Protein AF-A0A7W1FH26-F1 (afdb_monomer)

Solvent-accessible surface area (backbone atoms only — not comparable to full-atom values): 6006 Å² total; per-residue (Å²): 114,42,66,70,44,32,51,52,11,51,51,32,39,53,50,19,50,46,37,61,52,56,45,45,53,55,58,57,66,69,63,65,90,67,88,44,70,68,59,46,51,52,47,54,53,51,54,47,54,50,52,50,53,28,52,49,28,43,50,50,13,52,51,30,37,48,53,13,72,39,78,85,63,73,46,67,66,59,56,52,49,55,52,49,52,50,55,49,54,50,50,52,56,53,49,50,53,56,47,51,59,51,51,53,54,56,54,52,70,74,76,110

Secondary structure (DSSP, 8-state):
--HHHHHHHHHHHHHHHIIIIIIHHHHHHT----SSHHHHHHHHHHHHHHHHHHHHHHHHHHHHHHHHH-STT--HHHHHHHHHHHHHHHHHHHHHHHHHHHHHHHHHHHH-

pLDDT: mean 83.35, std 10.53, range [50.88, 97.56]

Foldseek 3Di:
DAVVLLVVLVVLVVVLVCLVPVVLVVLVVPDDPDPDLVVVLVSLVVSLVSVLSSVVSNLSSVVSNCVRPDPPPVDPVVVVVSVVVSVVVVVVSVVVSVVVSVVVVVVVVVPD

Radius of gyration: 18.45 Å; Cα contacts (8 Å, |Δi|>4): 64; chains: 1; bounding box: 50×26×48 Å

Structure (mmCIF, N/CA/C/O backbone):
data_AF-A0A7W1FH26-F1
#
_entry.id   AF-A0A7W1FH26-F1
#
loop_
_atom_site.group_PDB
_atom_site.id
_atom_site.type_symbol
_atom_site.label_atom_id
_atom_site.label_alt_id
_atom_site.label_comp_id
_atom_site.label_asym_id
_atom_site.label_entity_id
_atom_site.label_seq_id
_atom_site.pdbx_PDB_ins_code
_atom_site.Cartn_x
_atom_site.Cartn_y
_atom_site.Cartn_z
_atom_site.occupancy
_atom_site.B_iso_or_equiv
_atom_site.auth_seq_id
_atom_site.auth_comp_id
_atom_site.auth_asym_id
_atom_site.auth_atom_id
_atom_site.pdbx_PDB_model_num
ATOM 1 N N . MET A 1 1 ? -19.572 1.447 19.492 1.00 72.12 1 MET A N 1
ATOM 2 C CA . MET A 1 1 ? -19.243 0.756 18.229 1.00 72.12 1 MET A CA 1
ATOM 3 C C . MET A 1 1 ? -20.058 1.372 17.107 1.00 72.12 1 MET A C 1
ATOM 5 O O . MET A 1 1 ? -21.268 1.494 17.263 1.00 72.12 1 MET A O 1
ATOM 9 N N . ASN A 1 2 ? -19.418 1.803 16.022 1.00 85.44 2 ASN A N 1
ATOM 10 C CA . ASN A 1 2 ? -20.104 2.413 14.881 1.00 85.44 2 ASN A CA 1
ATOM 11 C C . ASN A 1 2 ? -20.270 1.387 13.750 1.00 85.44 2 ASN A C 1
ATOM 13 O O . ASN A 1 2 ? -19.329 1.120 13.004 1.00 85.44 2 ASN A O 1
ATOM 17 N N . THR A 1 3 ? -21.469 0.812 13.629 1.00 88.69 3 THR A N 1
ATOM 18 C CA . THR A 1 3 ? -21.762 -0.287 12.694 1.00 88.69 3 THR A CA 1
ATOM 19 C C . THR A 1 3 ? -21.533 0.093 11.229 1.00 88.69 3 THR A C 1
ATOM 21 O O . THR A 1 3 ? -21.003 -0.714 10.473 1.00 88.69 3 THR A O 1
ATOM 24 N N . TYR A 1 4 ? -21.857 1.324 10.820 1.00 92.69 4 TYR A N 1
ATOM 25 C CA . TYR A 1 4 ? -21.639 1.773 9.438 1.00 92.69 4 TYR A CA 1
ATOM 26 C C . TYR A 1 4 ? -20.150 1.865 9.091 1.00 92.69 4 TYR A C 1
ATOM 28 O O . TYR A 1 4 ? -19.730 1.433 8.019 1.00 92.69 4 TYR A O 1
ATOM 36 N N . VAL A 1 5 ? -19.339 2.374 10.023 1.00 90.00 5 VAL A N 1
ATOM 37 C CA . VAL A 1 5 ? -17.879 2.454 9.855 1.00 90.00 5 VAL A CA 1
ATOM 38 C C . VAL A 1 5 ? -17.257 1.057 9.853 1.00 90.00 5 VAL A C 1
ATOM 40 O O . VAL A 1 5 ? -16.347 0.798 9.071 1.00 90.00 5 VAL A O 1
ATOM 43 N N . LEU A 1 6 ? -17.788 0.131 10.660 1.00 91.75 6 LEU A N 1
ATOM 44 C CA . LEU A 1 6 ? -17.341 -1.263 10.660 1.00 91.75 6 LEU A CA 1
ATOM 45 C C . LEU A 1 6 ? -17.586 -1.932 9.303 1.00 91.75 6 LEU A C 1
ATOM 47 O O . LEU A 1 6 ? -16.681 -2.563 8.763 1.00 91.75 6 LEU A O 1
ATOM 51 N N . ILE A 1 7 ? -18.784 -1.759 8.732 1.00 95.62 7 ILE A N 1
ATOM 52 C CA . ILE A 1 7 ? -19.122 -2.281 7.400 1.00 95.62 7 ILE A CA 1
ATOM 53 C C . ILE A 1 7 ? -18.173 -1.702 6.347 1.00 95.62 7 ILE A C 1
ATOM 55 O O . ILE A 1 7 ? -17.628 -2.457 5.544 1.00 95.62 7 ILE A O 1
ATOM 59 N N . ALA A 1 8 ? -17.918 -0.389 6.378 1.00 95.00 8 ALA A N 1
ATOM 60 C CA . ALA A 1 8 ? -16.961 0.245 5.472 1.00 95.00 8 ALA A CA 1
ATOM 61 C C . ALA A 1 8 ? -15.548 -0.347 5.619 1.00 95.00 8 ALA A C 1
ATOM 63 O O . ALA A 1 8 ? -14.892 -0.620 4.618 1.00 95.00 8 ALA A O 1
ATOM 64 N N . GLY A 1 9 ? -15.094 -0.610 6.849 1.00 95.31 9 GLY A N 1
ATOM 65 C CA . GLY A 1 9 ? -13.814 -1.270 7.106 1.00 95.31 9 GLY A CA 1
ATOM 66 C C . GLY A 1 9 ? -13.738 -2.683 6.524 1.00 95.31 9 GLY A C 1
ATOM 67 O O . GLY A 1 9 ? -12.757 -3.019 5.863 1.00 95.31 9 GLY A O 1
ATOM 68 N N . ILE A 1 10 ? -14.793 -3.487 6.692 1.00 97.06 10 ILE A N 1
ATOM 69 C CA . ILE A 1 10 ? -14.875 -4.849 6.136 1.00 97.06 10 ILE A CA 1
ATOM 70 C C . ILE A 1 10 ? -14.870 -4.819 4.602 1.00 97.06 10 ILE A C 1
ATOM 72 O O . ILE A 1 10 ? -14.130 -5.577 3.977 1.00 97.06 10 ILE A O 1
ATOM 76 N N . LEU A 1 11 ? -15.655 -3.933 3.981 1.00 97.56 11 LEU A N 1
ATOM 77 C CA . LEU A 1 11 ? -15.685 -3.789 2.522 1.00 97.56 11 LEU A CA 1
ATOM 78 C C . LEU A 1 11 ? -14.330 -3.332 1.968 1.00 97.56 11 LEU A C 1
ATOM 80 O O . LEU A 1 11 ? -13.859 -3.886 0.975 1.00 97.56 11 LEU A O 1
ATOM 84 N N . SER A 1 12 ? -13.666 -2.384 2.634 1.00 96.44 12 SER A N 1
ATOM 85 C CA . SER A 1 12 ? -12.304 -1.966 2.281 1.00 96.44 12 SER A CA 1
ATOM 86 C C . SER A 1 12 ? -11.307 -3.120 2.391 1.00 96.44 12 SER A C 1
ATOM 88 O O . SER A 1 12 ? -10.455 -3.267 1.519 1.00 96.44 12 SER A O 1
ATOM 90 N N . PHE A 1 13 ? -11.437 -3.981 3.407 1.00 96.88 13 PHE A N 1
ATOM 91 C CA . PHE A 1 13 ? -10.587 -5.164 3.549 1.00 96.88 13 PHE A CA 1
ATOM 92 C C . PHE A 1 13 ? -10.819 -6.180 2.421 1.00 96.88 13 PHE A C 1
ATOM 94 O O . PHE A 1 13 ? -9.864 -6.693 1.844 1.00 96.88 13 PHE A O 1
ATOM 101 N N . LEU A 1 14 ? -12.075 -6.431 2.041 1.00 97.50 14 LEU A N 1
ATOM 102 C CA . LEU A 1 14 ? -12.391 -7.280 0.887 1.00 97.50 14 LEU A CA 1
ATOM 103 C C . LEU A 1 14 ? -11.821 -6.701 -0.417 1.00 97.50 14 LEU A C 1
ATOM 105 O O . LEU A 1 14 ? -11.261 -7.442 -1.225 1.00 97.50 14 LEU A O 1
ATOM 109 N N . SER A 1 15 ? -11.902 -5.379 -0.597 1.00 96.38 15 SER A N 1
ATOM 110 C CA . SER A 1 15 ? -11.288 -4.684 -1.734 1.00 96.38 15 SER A CA 1
ATOM 111 C C . SER A 1 15 ? -9.762 -4.831 -1.745 1.00 96.38 15 SER A C 1
ATOM 113 O O . SER A 1 15 ? -9.183 -5.100 -2.800 1.00 96.38 15 SER A O 1
ATOM 115 N N . PHE A 1 16 ? -9.114 -4.743 -0.575 1.00 96.75 16 PHE A N 1
ATOM 116 C CA . PHE A 1 16 ? -7.690 -5.046 -0.419 1.00 96.75 16 PHE A CA 1
ATOM 117 C C . PHE A 1 16 ? -7.365 -6.470 -0.884 1.00 96.75 16 PHE A C 1
ATOM 119 O O . PHE A 1 16 ? -6.433 -6.639 -1.662 1.00 96.75 16 PHE A O 1
ATOM 126 N N . LEU A 1 17 ? -8.134 -7.485 -0.471 1.00 96.62 17 LEU A N 1
ATOM 127 C CA . LEU A 1 17 ? -7.888 -8.870 -0.894 1.00 96.62 17 LEU A CA 1
ATOM 128 C C . LEU A 1 17 ? -8.009 -9.020 -2.417 1.00 96.62 17 LEU A C 1
ATOM 130 O O . LEU A 1 17 ? -7.150 -9.637 -3.049 1.00 96.62 17 LEU A O 1
ATOM 134 N N . ALA A 1 18 ? -9.036 -8.419 -3.023 1.00 95.62 18 ALA A N 1
ATOM 135 C CA . ALA A 1 18 ? -9.185 -8.419 -4.475 1.00 95.62 18 ALA A CA 1
ATOM 136 C C . ALA A 1 18 ? -7.974 -7.763 -5.165 1.00 95.62 18 ALA A C 1
ATOM 138 O O . ALA A 1 18 ? -7.421 -8.331 -6.107 1.00 95.62 18 ALA A O 1
ATOM 139 N N . HIS A 1 19 ? -7.500 -6.621 -4.660 1.00 93.31 19 HIS A N 1
ATOM 140 C CA . HIS A 1 19 ? -6.340 -5.935 -5.230 1.00 93.31 19 HIS A CA 1
ATOM 141 C C . HIS A 1 19 ? -5.031 -6.710 -5.045 1.00 93.31 19 HIS A C 1
ATOM 143 O O . HIS A 1 19 ? -4.259 -6.858 -5.995 1.00 93.31 19 HIS A O 1
ATOM 149 N N . ALA A 1 20 ? -4.801 -7.232 -3.840 1.00 92.56 20 ALA A N 1
ATOM 150 C CA . ALA A 1 20 ? -3.575 -7.919 -3.462 1.00 92.56 20 ALA A CA 1
ATOM 151 C C . ALA A 1 20 ? -3.387 -9.236 -4.220 1.00 92.56 20 ALA A C 1
ATOM 153 O O . ALA A 1 20 ? -2.260 -9.560 -4.591 1.00 92.56 20 ALA A O 1
ATOM 154 N N . PHE A 1 21 ? -4.467 -9.983 -4.470 1.00 93.44 21 PHE A N 1
ATOM 155 C CA . PHE A 1 21 ? -4.381 -11.292 -5.120 1.00 93.44 21 PHE A CA 1
ATOM 156 C C . PHE A 1 21 ? -4.744 -11.244 -6.602 1.00 93.44 21 PHE A C 1
ATOM 158 O O . PHE A 1 21 ? -3.931 -11.624 -7.444 1.00 93.44 21 PHE A O 1
ATOM 165 N N . ILE A 1 22 ? -5.956 -10.791 -6.930 1.00 93.62 22 ILE A N 1
ATOM 166 C CA . ILE A 1 22 ? -6.463 -10.818 -8.309 1.00 93.62 22 ILE A CA 1
ATOM 167 C C . ILE A 1 22 ? -5.738 -9.750 -9.123 1.00 93.62 22 ILE A C 1
ATOM 169 O O . ILE A 1 22 ? -5.115 -10.058 -10.135 1.00 93.62 22 ILE A O 1
ATOM 173 N N . GLY A 1 23 ? -5.722 -8.521 -8.617 1.00 89.12 23 GLY A N 1
ATOM 174 C CA . GLY A 1 23 ? -5.093 -7.404 -9.305 1.00 89.12 23 GLY A CA 1
ATOM 175 C C . GLY A 1 23 ? -3.585 -7.536 -9.478 1.00 89.12 23 GLY A C 1
ATOM 176 O O . GLY A 1 23 ? -3.060 -7.270 -10.557 1.00 89.12 23 GLY A O 1
ATOM 177 N N . THR A 1 24 ? -2.871 -8.014 -8.455 1.00 90.62 24 THR A N 1
ATOM 178 C CA . THR A 1 24 ? -1.427 -8.280 -8.575 1.00 90.62 24 THR A CA 1
ATOM 179 C C . THR A 1 24 ? -1.149 -9.346 -9.627 1.00 90.62 24 THR A C 1
ATOM 181 O O . THR A 1 24 ? -0.239 -9.180 -10.436 1.00 90.62 24 THR A O 1
ATOM 184 N N . LYS A 1 25 ? -1.944 -10.425 -9.658 1.00 91.31 25 LYS A N 1
ATOM 185 C CA . LYS A 1 25 ? -1.815 -11.472 -10.676 1.00 91.31 25 LYS A CA 1
ATOM 186 C C . LYS A 1 25 ? -2.019 -10.900 -12.079 1.00 91.31 25 LYS A C 1
ATOM 188 O O . LYS A 1 25 ? -1.181 -11.138 -12.943 1.00 91.31 25 LYS A O 1
ATOM 193 N N . GLU A 1 26 ? -3.086 -10.136 -12.294 1.00 91.31 26 GLU A N 1
ATOM 194 C CA . GLU A 1 26 ? -3.377 -9.513 -13.589 1.00 91.31 26 GLU A CA 1
ATOM 195 C C . GLU A 1 26 ? -2.285 -8.515 -13.997 1.00 91.31 26 GLU A C 1
ATOM 197 O O . GLU A 1 26 ? -1.804 -8.548 -15.127 1.00 91.31 26 GLU A O 1
ATOM 202 N N . THR A 1 27 ? -1.801 -7.690 -13.066 1.00 88.44 27 THR A N 1
ATOM 203 C CA . THR A 1 27 ? -0.729 -6.716 -13.336 1.00 88.44 27 THR A CA 1
ATOM 204 C C . THR A 1 27 ? 0.601 -7.404 -13.656 1.00 88.44 27 THR A C 1
ATOM 206 O O . THR A 1 27 ? 1.358 -6.932 -14.499 1.00 88.44 27 THR A O 1
ATOM 209 N N . LEU A 1 28 ? 0.903 -8.548 -13.036 1.00 88.94 28 LEU A N 1
ATOM 210 C CA . LEU A 1 28 ? 2.081 -9.343 -13.396 1.00 88.94 28 LEU A CA 1
ATOM 211 C C . LEU A 1 28 ? 1.956 -9.963 -14.792 1.00 88.94 28 LEU A C 1
ATOM 213 O O . LEU A 1 28 ? 2.956 -10.071 -15.493 1.00 88.94 28 LEU A O 1
ATOM 217 N N . GLN A 1 29 ? 0.746 -10.332 -15.214 1.00 90.19 29 GLN A N 1
ATOM 218 C CA . GLN A 1 29 ? 0.494 -10.883 -16.548 1.00 90.19 29 GLN A CA 1
ATOM 219 C C . GLN A 1 29 ? 0.621 -9.843 -17.668 1.00 90.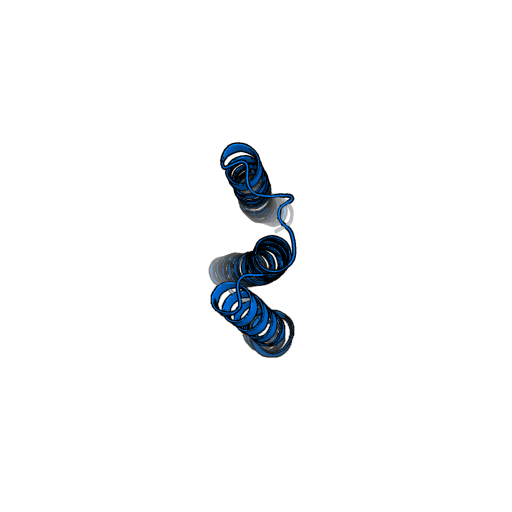19 29 GLN A C 1
ATOM 221 O O . GLN A 1 29 ? 0.873 -10.223 -18.808 1.00 90.19 29 GLN A O 1
ATOM 226 N N . THR A 1 30 ? 0.501 -8.544 -17.368 1.00 87.44 30 THR A N 1
ATOM 227 C CA . THR A 1 30 ? 0.769 -7.479 -18.353 1.00 87.44 30 THR A CA 1
ATOM 228 C C . THR A 1 30 ? 2.259 -7.223 -18.571 1.00 87.44 30 THR A C 1
ATOM 230 O O . THR A 1 30 ? 2.620 -6.433 -19.445 1.00 87.44 30 THR A O 1
ATOM 233 N N . ARG A 1 31 ? 3.142 -7.882 -17.806 1.00 85.44 31 ARG A N 1
ATOM 234 C CA . ARG A 1 31 ? 4.586 -7.809 -18.019 1.00 85.44 31 ARG A CA 1
ATOM 235 C C . ARG A 1 31 ? 4.944 -8.530 -19.317 1.00 85.44 31 ARG A C 1
ATOM 237 O O . ARG A 1 31 ? 4.925 -9.755 -19.384 1.00 85.44 31 ARG A O 1
ATOM 244 N N . THR A 1 32 ? 5.294 -7.765 -20.338 1.00 80.50 32 THR A N 1
ATOM 245 C CA . THR A 1 32 ? 5.827 -8.279 -21.604 1.00 80.50 32 THR A CA 1
ATOM 246 C C . THR A 1 32 ? 7.352 -8.373 -21.552 1.00 80.50 32 THR A C 1
ATOM 248 O O . THR A 1 32 ? 7.979 -7.697 -20.735 1.00 80.50 32 THR A O 1
ATOM 251 N N 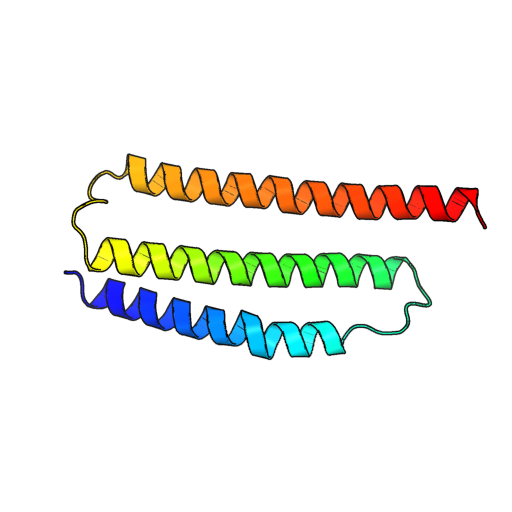. ASP A 1 33 ? 7.966 -9.146 -22.453 1.00 77.44 33 ASP A N 1
ATOM 252 C CA . ASP A 1 33 ? 9.400 -8.996 -22.727 1.00 77.44 33 ASP A CA 1
ATOM 253 C C . ASP A 1 33 ? 9.637 -7.584 -23.268 1.00 77.44 33 ASP A C 1
ATOM 255 O O . ASP A 1 33 ? 9.208 -7.229 -24.369 1.00 77.44 33 ASP A O 1
ATOM 259 N N . PHE A 1 34 ? 10.238 -6.734 -22.440 1.00 76.81 34 PHE A N 1
ATOM 260 C CA . PHE A 1 34 ? 10.388 -5.326 -22.762 1.00 76.81 34 PHE A CA 1
ATOM 261 C C . PHE A 1 34 ? 11.509 -5.136 -23.785 1.00 76.81 34 PHE A C 1
ATOM 263 O O . PHE A 1 34 ? 12.690 -5.123 -23.445 1.00 76.81 34 PHE A O 1
ATOM 270 N N . SER A 1 35 ? 11.135 -4.950 -25.050 1.00 78.00 35 SER A N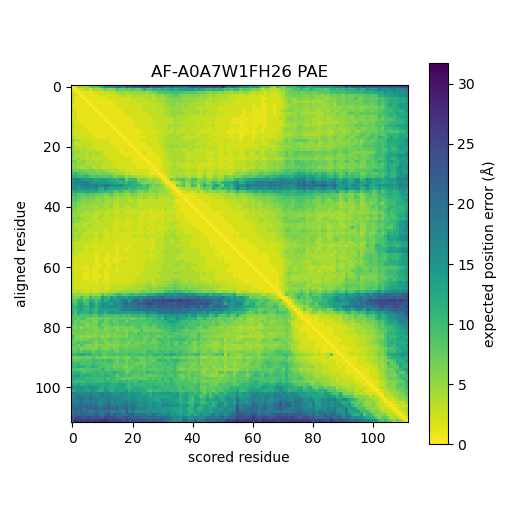 1
ATOM 271 C CA . SER A 1 35 ? 12.054 -4.478 -26.091 1.00 78.00 35 SER A CA 1
ATOM 272 C C . SER A 1 35 ? 12.284 -2.960 -26.028 1.00 78.00 35 SER A C 1
ATOM 274 O O . SER A 1 35 ? 13.283 -2.473 -26.549 1.00 78.00 35 SER A O 1
ATOM 276 N N . ASP A 1 36 ? 11.370 -2.217 -25.393 1.00 83.31 36 ASP A N 1
ATOM 277 C CA . ASP A 1 36 ? 11.405 -0.759 -25.224 1.00 83.31 36 ASP A CA 1
ATOM 278 C C . ASP A 1 36 ? 11.532 -0.387 -23.735 1.00 83.31 36 ASP A C 1
ATOM 280 O O . ASP A 1 36 ? 10.681 -0.727 -22.909 1.00 83.31 36 ASP A O 1
ATOM 284 N N . GLU A 1 37 ? 12.592 0.353 -23.400 1.00 81.12 37 GLU A N 1
ATOM 285 C CA . GLU A 1 37 ? 12.894 0.838 -22.045 1.00 81.12 37 GLU A CA 1
ATOM 286 C C . GLU A 1 37 ? 11.790 1.752 -21.479 1.00 81.12 37 GLU A C 1
ATOM 288 O O . GLU A 1 37 ? 11.527 1.766 -20.274 1.00 81.12 37 GLU A O 1
ATOM 293 N N . THR A 1 38 ? 11.098 2.501 -22.339 1.00 83.69 38 THR A N 1
ATOM 294 C CA . THR A 1 38 ? 9.983 3.364 -21.932 1.00 83.69 38 THR A CA 1
ATOM 295 C C . THR A 1 38 ? 8.800 2.530 -21.457 1.00 83.69 38 THR A C 1
ATOM 297 O O . THR A 1 38 ? 8.173 2.861 -20.448 1.00 83.69 38 THR A O 1
ATOM 300 N N . VAL A 1 39 ? 8.517 1.424 -22.151 1.00 85.56 39 VAL A N 1
ATOM 301 C CA . VAL A 1 39 ? 7.435 0.497 -21.795 1.00 85.56 39 VAL A CA 1
ATOM 302 C C . VAL A 1 39 ? 7.761 -0.222 -20.486 1.00 85.56 39 VAL A C 1
ATOM 304 O O . VAL A 1 39 ? 6.903 -0.286 -19.606 1.00 85.56 39 VAL A O 1
ATOM 307 N N . GLU A 1 40 ? 9.011 -0.663 -20.307 1.00 84.56 40 GLU A N 1
ATOM 308 C CA . GLU A 1 40 ? 9.493 -1.255 -19.051 1.00 84.56 40 GLU A CA 1
ATOM 309 C C . GLU A 1 40 ? 9.285 -0.307 -17.862 1.00 84.56 40 GLU A C 1
ATOM 3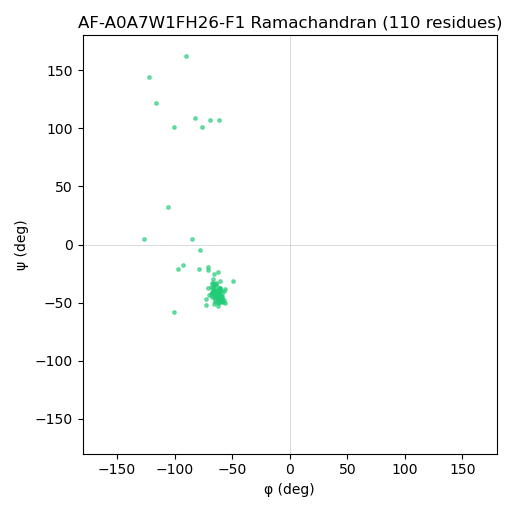11 O O . GLU A 1 40 ? 8.687 -0.670 -16.845 1.00 84.56 40 GLU A O 1
ATOM 316 N N . LYS A 1 41 ? 9.724 0.949 -17.999 1.00 83.06 41 LYS A N 1
ATOM 317 C CA . LYS A 1 41 ? 9.591 1.959 -16.946 1.00 83.06 41 LYS A CA 1
ATOM 318 C C . LYS A 1 41 ? 8.129 2.250 -16.605 1.00 83.06 41 LYS A C 1
ATOM 320 O O . LYS A 1 41 ? 7.783 2.324 -15.424 1.00 83.06 41 LYS A O 1
ATOM 325 N N . ASN A 1 42 ? 7.278 2.425 -17.615 1.00 85.44 42 ASN A N 1
ATOM 326 C CA . ASN A 1 42 ? 5.856 2.704 -17.411 1.00 85.44 42 ASN A CA 1
ATOM 327 C C . ASN A 1 42 ? 5.153 1.531 -16.715 1.00 85.44 42 ASN A C 1
ATOM 329 O O . ASN A 1 42 ? 4.285 1.751 -15.864 1.00 85.44 42 ASN A O 1
ATOM 333 N N . TRP A 1 43 ? 5.562 0.296 -17.019 1.00 88.81 43 TRP A N 1
ATOM 334 C CA . TRP A 1 43 ? 5.061 -0.888 -16.333 1.00 88.81 43 TRP A CA 1
ATOM 335 C C . TRP A 1 43 ? 5.458 -0.893 -14.852 1.00 88.81 43 TRP A C 1
ATOM 337 O O . TRP A 1 43 ? 4.580 -1.025 -14.003 1.00 88.81 43 TRP A O 1
ATOM 347 N N . TYR A 1 44 ? 6.729 -0.638 -14.509 1.00 85.69 44 TYR A N 1
ATOM 348 C CA . TYR A 1 44 ? 7.152 -0.541 -13.102 1.00 85.69 44 TYR A CA 1
ATOM 349 C C . TYR A 1 44 ? 6.430 0.575 -12.339 1.00 85.69 44 TYR A C 1
ATOM 351 O O . TYR A 1 44 ? 6.050 0.385 -11.184 1.00 85.69 44 TYR A O 1
ATOM 359 N N . GLN A 1 45 ? 6.206 1.730 -12.972 1.00 86.00 45 GLN A N 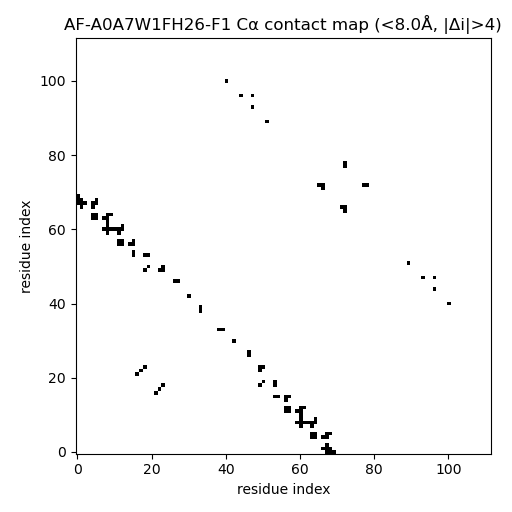1
ATOM 360 C CA . GLN A 1 45 ? 5.440 2.821 -12.362 1.00 86.00 45 GLN A CA 1
ATOM 361 C C . GLN A 1 45 ? 3.977 2.428 -12.117 1.00 86.00 45 GLN A C 1
ATOM 363 O O . GLN A 1 45 ? 3.441 2.717 -11.048 1.00 86.00 45 GLN A O 1
ATOM 368 N N . SER A 1 46 ? 3.351 1.731 -13.068 1.00 88.62 46 SER A N 1
ATOM 369 C CA . SER A 1 46 ? 1.973 1.238 -12.932 1.00 88.62 46 SER A CA 1
ATOM 370 C C . SER A 1 46 ? 1.865 0.146 -11.862 1.00 88.62 46 SER A C 1
ATOM 372 O O . SER A 1 46 ? 0.958 0.177 -11.034 1.00 88.62 46 SER A O 1
ATOM 374 N N . PHE A 1 47 ? 2.831 -0.774 -11.816 1.00 87.75 47 PHE A N 1
ATOM 375 C CA . PHE A 1 47 ? 2.916 -1.831 -10.808 1.00 87.75 47 PHE A CA 1
ATOM 376 C C . PHE A 1 47 ? 3.123 -1.268 -9.396 1.00 87.75 47 PHE A C 1
ATOM 378 O O . PHE A 1 47 ? 2.501 -1.739 -8.440 1.00 87.75 47 PHE A O 1
ATOM 385 N N . LEU A 1 48 ? 3.950 -0.225 -9.261 1.00 87.00 48 LEU A N 1
ATOM 386 C CA . LEU A 1 48 ? 4.096 0.508 -8.008 1.00 87.00 48 LEU A CA 1
ATOM 387 C C . LEU A 1 48 ? 2.776 1.171 -7.606 1.00 87.00 48 LEU A C 1
ATOM 389 O O . LEU A 1 48 ? 2.339 1.001 -6.471 1.00 87.00 48 LEU A O 1
ATOM 393 N N . ALA A 1 49 ? 2.137 1.912 -8.516 1.00 87.50 49 ALA A N 1
ATOM 394 C CA . ALA A 1 49 ? 0.866 2.579 -8.239 1.00 87.50 49 ALA A CA 1
ATOM 395 C C . ALA A 1 49 ? -0.206 1.581 -7.770 1.00 87.50 49 ALA A C 1
ATOM 397 O O . ALA A 1 49 ? -0.935 1.862 -6.818 1.00 87.50 49 ALA A O 1
ATOM 398 N N . TRP A 1 50 ? -0.232 0.384 -8.363 1.00 89.75 50 TRP A N 1
ATOM 399 C CA . TRP A 1 50 ? -1.093 -0.714 -7.930 1.00 89.75 50 TRP A CA 1
ATOM 400 C C . TRP A 1 50 ? -0.835 -1.136 -6.475 1.00 89.75 50 TRP A C 1
ATOM 402 O O . TRP A 1 50 ? -1.762 -1.242 -5.666 1.00 89.75 50 TRP A O 1
ATOM 412 N N . HIS A 1 51 ? 0.434 -1.342 -6.113 1.00 87.56 51 HIS A N 1
ATOM 413 C CA . HIS A 1 51 ? 0.818 -1.733 -4.753 1.00 87.56 51 HIS A CA 1
ATOM 414 C C . HIS A 1 51 ? 0.537 -0.634 -3.727 1.00 87.56 51 HIS A C 1
ATOM 416 O O . HIS A 1 51 ? 0.169 -0.941 -2.594 1.00 87.56 51 HIS A O 1
ATOM 422 N N . LEU A 1 52 ? 0.649 0.634 -4.124 1.00 88.06 52 LEU A N 1
ATOM 423 C CA . LEU A 1 52 ? 0.318 1.772 -3.270 1.00 88.06 52 LEU A CA 1
ATOM 424 C C . LEU A 1 52 ? -1.175 1.800 -2.926 1.00 88.06 52 LEU A C 1
ATOM 426 O O . LEU A 1 52 ? -1.519 1.834 -1.748 1.00 88.06 52 LEU A O 1
ATOM 430 N N . ILE A 1 53 ? -2.054 1.667 -3.924 1.00 90.31 53 ILE A N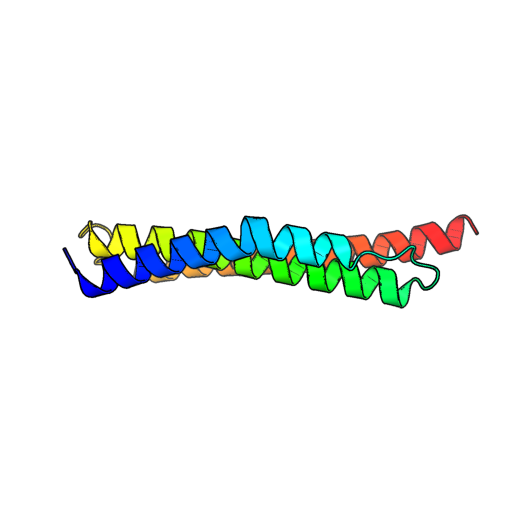 1
ATOM 431 C CA . ILE A 1 53 ? -3.509 1.586 -3.702 1.00 90.31 53 ILE A CA 1
ATOM 432 C C . ILE A 1 53 ? -3.858 0.375 -2.825 1.00 90.31 53 ILE A C 1
ATOM 434 O O . ILE A 1 53 ? -4.691 0.464 -1.924 1.00 90.31 53 ILE A O 1
ATOM 438 N N . THR A 1 54 ? -3.189 -0.756 -3.054 1.00 91.00 54 THR A N 1
ATOM 439 C CA . THR A 1 54 ? -3.375 -1.972 -2.252 1.00 91.00 54 THR A CA 1
ATOM 440 C C . THR A 1 54 ? -3.001 -1.737 -0.782 1.00 91.00 54 THR A C 1
ATOM 442 O O . THR A 1 54 ? -3.760 -2.106 0.116 1.00 91.00 54 THR A O 1
ATOM 445 N N . ALA A 1 55 ? -1.865 -1.086 -0.516 1.00 88.69 55 ALA A N 1
ATOM 446 C CA . ALA A 1 55 ? -1.435 -0.742 0.839 1.00 88.69 55 ALA A CA 1
ATOM 447 C C . ALA A 1 55 ? -2.383 0.267 1.515 1.00 88.69 55 ALA A C 1
ATOM 449 O O . ALA A 1 55 ? -2.707 0.104 2.694 1.00 88.69 55 ALA A O 1
ATOM 450 N N . ASP A 1 56 ? -2.876 1.259 0.770 1.00 91.25 56 ASP A N 1
ATOM 451 C CA . ASP A 1 56 ? -3.850 2.239 1.261 1.00 91.25 56 ASP A CA 1
ATOM 452 C C . ASP A 1 56 ? -5.181 1.585 1.643 1.00 91.25 56 ASP A C 1
ATOM 454 O O . ASP A 1 56 ? -5.752 1.920 2.685 1.00 91.25 56 ASP A O 1
ATOM 458 N N . LEU A 1 57 ? -5.665 0.621 0.852 1.00 93.44 57 LEU A N 1
ATOM 459 C CA . LEU A 1 57 ? -6.869 -0.152 1.173 1.00 93.44 57 LEU A CA 1
ATOM 460 C C . LEU A 1 57 ? -6.692 -0.963 2.462 1.00 93.44 57 LEU A C 1
ATOM 462 O O . LEU A 1 57 ? -7.589 -0.959 3.310 1.00 93.44 57 LEU A O 1
ATOM 466 N N . LEU A 1 58 ? -5.532 -1.604 2.650 1.00 93.38 58 LEU A N 1
ATOM 467 C CA . LEU A 1 58 ? -5.235 -2.336 3.881 1.00 93.38 58 LEU A CA 1
ATOM 468 C C . LEU A 1 58 ? -5.221 -1.396 5.089 1.00 93.38 58 LEU A C 1
ATOM 470 O O . LEU A 1 58 ? -5.945 -1.641 6.056 1.00 93.38 58 LEU A O 1
ATOM 474 N N . LEU A 1 59 ? -4.451 -0.305 5.030 1.00 90.94 59 LEU A N 1
ATOM 475 C CA . LEU A 1 59 ? -4.348 0.620 6.158 1.00 90.94 59 LEU A CA 1
ATOM 476 C C . LEU A 1 59 ? -5.704 1.265 6.467 1.00 90.94 59 LEU A C 1
ATOM 478 O O . LEU A 1 59 ? -6.104 1.324 7.629 1.00 90.94 59 LEU A O 1
ATOM 482 N N . SER A 1 60 ? -6.437 1.692 5.437 1.00 90.88 60 SER A N 1
ATOM 483 C CA . SER A 1 60 ? -7.770 2.273 5.599 1.00 90.88 60 SER A CA 1
ATOM 484 C C . SER A 1 60 ? -8.740 1.277 6.223 1.00 90.88 60 SER A C 1
ATOM 486 O O . SER A 1 60 ? -9.510 1.654 7.102 1.00 90.88 60 SER A O 1
ATOM 488 N N . SER A 1 61 ? -8.689 -0.001 5.832 1.00 94.81 61 SER A N 1
ATOM 489 C CA . SER A 1 61 ? -9.536 -1.036 6.431 1.00 94.81 61 SER A CA 1
ATOM 490 C C . SER A 1 61 ? -9.240 -1.234 7.920 1.00 94.81 61 SER A C 1
ATOM 492 O O . SER A 1 61 ? -10.167 -1.226 8.730 1.00 94.81 61 SER A O 1
ATOM 494 N N . ILE A 1 62 ? -7.958 -1.303 8.300 1.00 91.75 62 ILE A N 1
ATOM 495 C CA . ILE A 1 62 ? -7.528 -1.419 9.699 1.00 91.75 62 ILE A CA 1
ATOM 496 C C . ILE A 1 62 ? -7.981 -0.188 10.483 1.00 91.75 62 ILE A C 1
ATOM 498 O O . ILE A 1 62 ? -8.595 -0.326 11.539 1.00 91.75 62 ILE A O 1
ATOM 502 N N . LEU A 1 63 ? -7.727 1.012 9.956 1.00 89.88 63 LEU A N 1
ATOM 503 C CA . LEU A 1 63 ? -8.091 2.262 10.612 1.00 89.88 63 LEU A CA 1
ATOM 504 C C . LEU A 1 63 ? -9.606 2.358 10.826 1.00 89.88 63 LEU A C 1
ATOM 506 O O . LEU A 1 63 ? -10.042 2.683 11.926 1.00 89.88 63 LEU A O 1
ATOM 510 N N . LEU A 1 64 ? -10.411 2.026 9.814 1.00 90.50 64 LEU A N 1
ATOM 511 C CA . LEU A 1 64 ? -11.872 2.026 9.913 1.00 90.50 64 LEU A CA 1
ATOM 512 C C . LEU A 1 64 ? -12.370 1.002 10.937 1.00 90.50 64 LEU A C 1
ATOM 514 O O . LEU A 1 64 ? -13.230 1.334 11.749 1.00 90.50 64 LEU A O 1
ATOM 518 N N . ILE A 1 65 ? -11.813 -0.212 10.957 1.00 90.94 65 ILE A N 1
ATOM 519 C CA . ILE A 1 65 ? -12.182 -1.235 11.945 1.00 90.94 65 ILE A CA 1
ATOM 520 C C . ILE A 1 65 ? -11.826 -0.766 13.361 1.00 90.94 65 ILE A C 1
ATOM 522 O O . ILE A 1 65 ? -12.667 -0.856 14.253 1.00 90.94 65 ILE A O 1
ATOM 526 N N . VAL A 1 66 ? -10.627 -0.209 13.568 1.00 89.00 66 VAL A N 1
ATOM 527 C CA . VAL A 1 66 ? -10.194 0.319 14.872 1.00 89.00 66 VAL A CA 1
ATOM 528 C C . VAL A 1 66 ? -11.078 1.488 15.310 1.00 89.00 66 VAL A C 1
ATOM 530 O O . VAL A 1 66 ? -11.527 1.500 16.453 1.00 89.00 66 VAL A O 1
ATOM 533 N N . ILE A 1 67 ? -11.389 2.442 14.427 1.00 87.69 67 ILE A N 1
ATOM 534 C CA . ILE A 1 67 ? -12.315 3.551 14.731 1.00 87.69 67 ILE A CA 1
ATOM 535 C C . ILE A 1 67 ? -13.716 3.018 15.062 1.00 87.69 67 ILE A C 1
ATOM 537 O O . ILE A 1 67 ? -14.402 3.554 15.930 1.00 87.69 67 ILE A O 1
ATOM 541 N N . ALA A 1 68 ? -14.167 1.967 14.378 1.00 88.88 68 ALA A N 1
ATOM 542 C CA . ALA A 1 68 ? -15.492 1.415 14.602 1.00 88.88 68 ALA A CA 1
ATOM 543 C C . ALA A 1 68 ? -15.614 0.685 15.945 1.00 88.88 68 ALA A C 1
ATOM 545 O O . ALA A 1 68 ? -16.677 0.764 16.568 1.00 88.88 68 ALA A O 1
ATOM 546 N N . THR A 1 69 ? -14.568 -0.026 16.382 1.00 86.12 69 THR A N 1
ATOM 547 C CA . THR A 1 69 ? -14.587 -0.871 17.589 1.00 86.12 69 THR A CA 1
ATOM 548 C C . THR A 1 69 ? -14.014 -0.195 18.832 1.00 86.12 69 THR A C 1
ATOM 550 O O . THR A 1 69 ? -14.362 -0.600 19.940 1.00 86.12 69 THR A O 1
ATOM 553 N N . SER A 1 70 ? -13.186 0.841 18.683 1.00 79.56 70 SER A N 1
ATOM 554 C CA . SER A 1 70 ? -12.487 1.492 19.793 1.00 79.56 70 SER A CA 1
ATOM 555 C C . SER A 1 70 ? -12.802 2.986 19.901 1.00 79.56 70 SER A C 1
ATOM 557 O O . SER A 1 70 ? -12.888 3.693 18.903 1.00 79.56 70 SER A O 1
ATOM 559 N N . ASN A 1 71 ? -12.885 3.489 21.136 1.00 68.44 71 ASN A N 1
ATOM 560 C CA . ASN A 1 71 ? -12.911 4.931 21.421 1.00 68.44 71 ASN A CA 1
ATOM 561 C C . ASN A 1 71 ? -11.487 5.532 21.499 1.00 68.44 71 ASN A C 1
ATOM 563 O O . ASN A 1 71 ? -11.314 6.706 21.807 1.00 68.44 71 ASN A O 1
ATOM 567 N N . TYR A 1 72 ? -10.441 4.740 21.218 1.00 60.72 72 TYR A N 1
ATOM 568 C CA . TYR A 1 72 ? -9.037 5.173 21.308 1.00 60.72 72 TYR A CA 1
ATOM 569 C C . TYR A 1 72 ? -8.690 6.314 20.337 1.00 60.72 72 TYR A C 1
ATOM 571 O O . TYR A 1 72 ? -7.745 7.066 20.570 1.00 60.72 72 TYR A O 1
ATOM 579 N N . LEU A 1 73 ? -9.456 6.454 19.253 1.00 62.53 73 LEU A N 1
ATOM 580 C CA . LEU A 1 73 ? -9.251 7.448 18.198 1.00 62.53 73 LEU A CA 1
ATOM 581 C C . LEU A 1 73 ? -10.262 8.606 18.259 1.00 62.53 73 LEU A C 1
ATOM 583 O O . LEU A 1 73 ? -10.599 9.187 17.234 1.00 62.53 73 LEU A O 1
ATOM 587 N N . GLU A 1 74 ? -10.731 8.998 19.447 1.00 64.69 74 GLU A N 1
ATOM 588 C CA . GLU A 1 74 ? -11.551 10.217 19.595 1.00 64.69 74 GLU A CA 1
ATOM 589 C C . GLU A 1 74 ? -10.767 11.502 19.268 1.00 64.69 74 GLU A C 1
ATOM 591 O O . GLU A 1 74 ? -11.335 12.516 18.850 1.00 64.69 74 GLU A O 1
ATOM 596 N N . ASN A 1 75 ? -9.438 11.472 19.408 1.00 72.50 75 ASN A N 1
ATOM 597 C CA . ASN A 1 75 ? -8.604 12.636 19.151 1.00 72.50 75 ASN A CA 1
ATOM 598 C C . ASN A 1 75 ? -8.300 12.784 17.652 1.00 72.50 75 ASN A C 1
ATOM 600 O O . ASN A 1 75 ? -7.484 12.054 17.082 1.00 72.50 75 ASN A O 1
ATOM 604 N N . ARG A 1 76 ? -8.902 13.805 17.026 1.00 69.19 76 ARG A N 1
ATOM 605 C CA . ARG A 1 76 ? -8.688 14.183 15.614 1.00 69.19 76 ARG A CA 1
ATOM 606 C C . ARG A 1 76 ? -7.206 14.301 15.238 1.00 69.19 76 ARG A C 1
ATOM 608 O O . ARG A 1 76 ? -6.847 14.003 14.102 1.00 69.19 76 ARG A O 1
ATOM 615 N N . LYS A 1 77 ? -6.342 14.696 16.183 1.00 78.44 77 LYS A N 1
ATOM 616 C CA . LYS A 1 77 ? -4.889 14.790 15.968 1.00 78.44 77 LYS A CA 1
ATOM 617 C C . LYS A 1 77 ? -4.241 13.421 15.750 1.00 78.44 77 LYS A C 1
ATOM 619 O O . LYS A 1 77 ? -3.364 13.311 14.903 1.00 78.44 77 LYS A O 1
ATOM 624 N N . THR A 1 78 ? -4.691 12.388 16.461 1.00 77.69 78 THR A N 1
ATOM 625 C CA . THR A 1 78 ? -4.171 11.021 16.312 1.00 77.69 78 THR A CA 1
ATOM 626 C C . THR A 1 78 ? -4.527 10.455 14.942 1.00 77.69 78 THR A C 1
ATOM 628 O O . THR A 1 78 ? -3.659 9.924 14.259 1.00 77.69 78 THR A O 1
ATOM 631 N N . ILE A 1 79 ? -5.772 10.650 14.493 1.00 78.69 79 ILE A N 1
ATOM 632 C CA . ILE A 1 79 ? -6.204 10.247 13.146 1.00 78.69 79 ILE A CA 1
ATOM 633 C C . ILE A 1 79 ? -5.374 10.979 12.080 1.00 78.69 79 ILE A C 1
ATOM 635 O O . ILE A 1 79 ? -4.829 10.344 11.180 1.00 78.69 79 ILE A O 1
ATOM 639 N N . ALA A 1 80 ? -5.221 12.302 12.204 1.00 80.25 80 ALA A N 1
ATOM 640 C CA . ALA A 1 80 ? -4.429 13.098 11.266 1.00 80.25 80 ALA A CA 1
ATOM 641 C C . ALA A 1 80 ? -2.954 12.664 11.222 1.00 80.25 80 ALA A C 1
ATOM 643 O O . ALA A 1 80 ? -2.363 12.629 10.147 1.00 80.25 80 ALA A O 1
ATOM 644 N N . PHE A 1 81 ? -2.370 12.296 12.365 1.00 83.56 81 PHE A N 1
ATOM 645 C CA . PHE A 1 81 ? -0.995 11.804 12.437 1.00 83.56 81 PHE A CA 1
ATOM 646 C C . PHE A 1 81 ? -0.818 10.455 11.729 1.00 83.56 81 PHE A C 1
ATOM 648 O O . PHE A 1 81 ? 0.153 10.282 10.996 1.00 83.56 81 PHE A O 1
ATOM 655 N N . VAL A 1 82 ? -1.772 9.528 11.877 1.00 81.38 82 VAL A N 1
ATOM 656 C CA . VAL A 1 82 ? -1.755 8.244 11.153 1.00 81.38 82 VAL A CA 1
ATOM 657 C C . VAL A 1 82 ? -1.805 8.475 9.640 1.00 81.38 82 VAL A C 1
ATOM 659 O O . VAL A 1 82 ? -0.996 7.904 8.911 1.00 81.38 82 VAL A O 1
ATOM 662 N N . PHE A 1 83 ? -2.681 9.366 9.164 1.00 82.00 83 PHE A N 1
ATOM 663 C CA . PHE A 1 83 ? -2.709 9.740 7.746 1.00 82.00 83 PHE A CA 1
ATOM 664 C C . PHE A 1 83 ? -1.416 10.429 7.295 1.00 82.00 83 PHE A C 1
ATOM 666 O O . PHE A 1 83 ? -0.916 10.138 6.213 1.00 82.00 83 PHE A O 1
ATOM 673 N N . ALA A 1 84 ? -0.840 11.313 8.113 1.00 85.88 84 ALA A N 1
ATOM 674 C CA . ALA A 1 84 ? 0.415 11.983 7.783 1.00 85.88 84 ALA A CA 1
ATOM 675 C C . ALA A 1 84 ? 1.571 10.985 7.618 1.00 85.88 84 ALA A C 1
ATOM 677 O O . ALA A 1 84 ? 2.326 11.083 6.652 1.00 85.88 84 ALA A O 1
ATOM 678 N N . LEU A 1 85 ? 1.682 9.999 8.516 1.00 85.31 85 LEU A N 1
ATOM 679 C CA . LEU A 1 85 ? 2.662 8.919 8.392 1.00 85.31 85 LEU A CA 1
ATOM 680 C C . LEU A 1 85 ? 2.441 8.094 7.122 1.00 85.31 85 LEU A C 1
ATOM 682 O O . LEU A 1 85 ? 3.411 7.774 6.436 1.00 85.31 85 LEU A O 1
ATOM 686 N N . GLN A 1 86 ? 1.183 7.810 6.778 1.00 80.12 86 GLN A N 1
ATOM 687 C CA . GLN A 1 86 ? 0.851 7.091 5.551 1.00 80.12 86 GLN A CA 1
ATOM 688 C C . GLN A 1 86 ? 1.304 7.856 4.301 1.00 80.12 86 GLN A C 1
ATOM 690 O O . GLN A 1 86 ? 2.008 7.305 3.456 1.00 80.12 86 GLN A O 1
ATOM 695 N N . TYR A 1 87 ? 0.978 9.147 4.197 1.00 83.25 87 TYR A N 1
ATOM 696 C CA . TYR A 1 87 ? 1.390 9.967 3.052 1.00 83.25 87 TYR A CA 1
ATOM 697 C C . TYR A 1 87 ? 2.905 10.194 2.989 1.00 83.25 87 TYR A C 1
ATOM 699 O O . TYR A 1 87 ? 3.479 10.325 1.903 1.00 83.25 87 TYR A O 1
ATOM 707 N N . LEU A 1 88 ? 3.578 10.217 4.140 1.00 86.00 88 LEU A N 1
ATOM 708 C CA . LEU A 1 88 ? 5.033 10.272 4.198 1.00 86.00 88 LEU A CA 1
ATOM 709 C C . LEU A 1 88 ? 5.628 8.983 3.617 1.00 86.00 88 LEU A C 1
ATOM 711 O O . LEU A 1 88 ? 6.437 9.056 2.692 1.00 86.00 88 LEU A O 1
ATOM 715 N N . PHE A 1 89 ? 5.172 7.812 4.074 1.00 81.44 89 PHE A N 1
ATOM 716 C CA . PHE A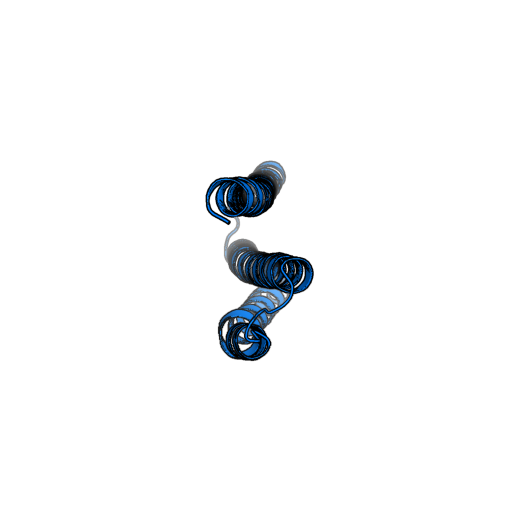 1 89 ? 5.599 6.518 3.531 1.00 81.44 89 PHE A CA 1
ATOM 717 C C . PHE A 1 89 ? 5.338 6.402 2.018 1.00 81.44 89 PHE A C 1
ATOM 719 O O . PHE A 1 89 ? 6.201 5.937 1.264 1.00 81.44 89 PHE A O 1
ATOM 726 N N . TRP A 1 90 ? 4.191 6.909 1.560 1.00 82.25 90 TRP A N 1
ATOM 727 C CA . TRP A 1 90 ? 3.845 7.013 0.143 1.00 82.25 90 TRP A CA 1
ATOM 728 C C . TRP A 1 90 ? 4.868 7.840 -0.647 1.00 82.25 90 TRP A C 1
ATOM 730 O O . TRP A 1 90 ? 5.404 7.377 -1.656 1.00 82.25 90 TRP A O 1
ATOM 740 N N . THR A 1 91 ? 5.212 9.031 -0.149 1.00 80.62 91 THR A N 1
ATOM 741 C CA . THR A 1 91 ? 6.177 9.934 -0.795 1.00 80.62 91 THR A CA 1
ATOM 742 C C . THR A 1 91 ? 7.548 9.274 -0.947 1.00 80.62 91 THR A C 1
ATOM 744 O O . THR A 1 91 ? 8.143 9.326 -2.026 1.00 80.62 91 THR A O 1
ATOM 747 N N . PHE A 1 92 ? 8.037 8.595 0.096 1.00 84.12 92 PHE A N 1
ATOM 748 C CA . PHE A 1 92 ? 9.312 7.874 0.028 1.00 84.12 92 PHE A CA 1
ATOM 749 C C . PHE A 1 92 ? 9.279 6.723 -0.981 1.00 84.12 92 PHE A C 1
ATOM 751 O O . PHE A 1 92 ? 10.211 6.587 -1.771 1.00 84.12 92 PHE A O 1
ATOM 758 N N . SER A 1 93 ? 8.200 5.941 -1.018 1.00 77.69 93 SER A N 1
ATOM 759 C CA . SER A 1 93 ? 8.055 4.818 -1.957 1.00 77.69 93 SER A CA 1
ATOM 760 C C . SER A 1 93 ? 8.057 5.280 -3.424 1.00 77.69 93 SER A C 1
ATOM 762 O O . SER A 1 93 ? 8.717 4.681 -4.282 1.00 77.69 93 SER A O 1
ATOM 764 N N . CYS A 1 94 ? 7.394 6.404 -3.713 1.00 77.88 94 CYS A N 1
ATOM 765 C CA . CYS A 1 94 ? 7.425 7.046 -5.029 1.00 77.88 94 CYS A CA 1
ATOM 766 C C . CYS A 1 94 ? 8.826 7.563 -5.388 1.00 77.88 94 CYS A C 1
ATOM 768 O O . CYS A 1 94 ? 9.313 7.315 -6.494 1.00 77.88 94 CYS A O 1
ATOM 770 N N . LEU A 1 95 ? 9.502 8.244 -4.455 1.00 83.69 95 LEU A N 1
ATOM 771 C CA . LEU A 1 95 ? 10.853 8.769 -4.673 1.00 83.69 95 LEU A CA 1
ATOM 772 C C . LEU A 1 95 ? 11.871 7.657 -4.940 1.00 83.69 95 LEU A C 1
ATOM 774 O O . LEU A 1 95 ? 12.670 7.783 -5.867 1.00 83.69 95 LEU A O 1
ATOM 778 N N . ILE A 1 96 ? 11.813 6.557 -4.184 1.00 80.75 96 ILE A N 1
ATOM 779 C CA . ILE A 1 96 ? 12.690 5.395 -4.382 1.00 80.75 96 ILE A CA 1
ATOM 780 C C . ILE A 1 96 ? 12.507 4.831 -5.791 1.00 80.75 96 ILE A C 1
ATOM 782 O O . ILE A 1 96 ? 13.489 4.615 -6.495 1.00 80.75 96 ILE A O 1
ATOM 786 N N . THR A 1 97 ? 11.268 4.664 -6.253 1.00 72.12 97 THR A N 1
ATOM 787 C CA . THR A 1 97 ? 11.012 4.121 -7.596 1.00 72.12 97 THR A CA 1
ATOM 788 C C . THR A 1 97 ? 11.502 5.056 -8.703 1.00 72.12 97 THR A C 1
ATOM 790 O O . THR A 1 97 ? 12.094 4.609 -9.689 1.00 72.12 97 THR A O 1
ATOM 793 N N . LEU A 1 98 ? 11.337 6.372 -8.536 1.00 78.31 98 LEU A N 1
ATOM 794 C CA . LEU A 1 98 ? 11.908 7.359 -9.459 1.00 78.31 98 LEU A CA 1
ATOM 795 C C . LEU A 1 98 ? 13.443 7.339 -9.457 1.00 78.31 98 LEU A C 1
ATOM 797 O O . LEU A 1 98 ? 14.060 7.553 -10.500 1.00 78.31 98 LEU A O 1
ATOM 801 N N . PHE A 1 99 ? 14.066 7.069 -8.310 1.00 80.62 99 PHE A N 1
ATOM 802 C CA . PHE A 1 99 ? 15.516 6.965 -8.200 1.00 80.62 99 PHE A CA 1
ATOM 803 C C . PHE A 1 99 ? 16.052 5.683 -8.849 1.00 80.62 99 PHE A C 1
ATOM 805 O O . PHE A 1 99 ? 16.970 5.758 -9.661 1.00 80.62 99 PHE A O 1
ATOM 812 N N . VAL A 1 100 ? 15.443 4.525 -8.568 1.00 76.94 100 VAL A N 1
ATOM 813 C CA . VAL A 1 100 ? 15.825 3.225 -9.151 1.00 76.94 100 VAL A CA 1
ATOM 814 C C . VAL A 1 100 ? 15.689 3.248 -10.672 1.00 76.94 100 VAL A C 1
ATOM 816 O O . VAL A 1 100 ? 16.629 2.888 -11.378 1.00 76.94 100 VAL A O 1
ATOM 819 N N . THR A 1 101 ? 14.572 3.766 -11.193 1.00 71.81 101 THR A N 1
ATOM 820 C CA . THR A 1 101 ? 14.371 3.888 -12.648 1.00 71.81 101 THR A CA 1
ATOM 821 C C . THR A 1 101 ? 15.372 4.843 -13.306 1.00 71.81 101 THR A C 1
ATOM 823 O O . THR A 1 101 ? 15.794 4.605 -14.436 1.00 71.81 101 THR A O 1
ATOM 826 N N . ARG A 1 102 ? 15.816 5.906 -12.615 1.00 71.38 102 ARG A N 1
ATOM 827 C CA . ARG A 1 102 ? 16.916 6.760 -13.101 1.00 71.38 102 ARG A CA 1
ATOM 828 C C . ARG A 1 102 ? 18.267 6.045 -13.061 1.00 71.38 102 ARG A C 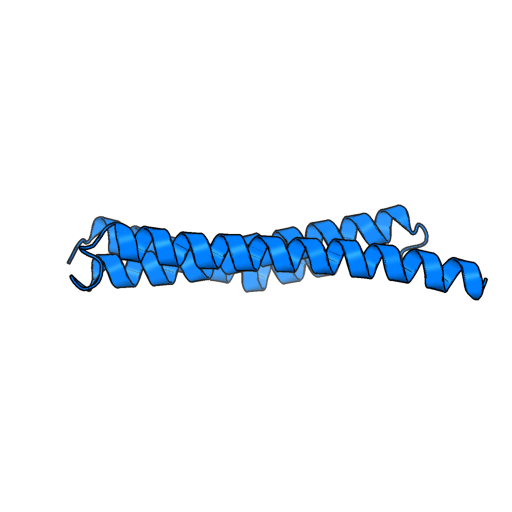1
ATOM 830 O O . ARG A 1 102 ? 19.022 6.158 -14.020 1.00 71.38 102 ARG A O 1
ATOM 837 N N . ALA A 1 103 ? 18.575 5.323 -11.986 1.00 70.44 103 ALA A N 1
ATOM 838 C CA . ALA A 1 103 ? 19.842 4.609 -11.833 1.00 70.44 103 ALA A CA 1
ATOM 839 C C . ALA A 1 103 ? 20.015 3.509 -12.895 1.00 70.44 103 ALA A C 1
ATOM 841 O O . ALA A 1 103 ? 21.095 3.365 -13.467 1.00 70.44 103 ALA A O 1
ATOM 842 N N . GLN A 1 104 ? 18.933 2.795 -13.221 1.00 67.00 104 GLN A N 1
ATOM 843 C CA . GLN A 1 104 ? 18.922 1.764 -14.259 1.00 67.00 104 GLN A CA 1
ATOM 844 C C . GLN A 1 104 ? 19.276 2.336 -15.645 1.00 67.00 104 GLN A C 1
ATOM 846 O O . GLN A 1 104 ? 20.071 1.732 -16.365 1.00 67.00 104 GLN A O 1
ATOM 851 N N . LYS A 1 105 ? 18.788 3.542 -15.975 1.00 61.94 105 LYS A N 1
ATOM 852 C CA . LYS A 1 105 ? 19.142 4.257 -17.214 1.00 61.94 105 LYS A CA 1
ATOM 853 C C . LYS A 1 105 ? 20.645 4.549 -17.315 1.00 61.94 105 LYS A C 1
ATOM 855 O O . LYS A 1 105 ? 21.249 4.321 -18.359 1.00 61.94 105 LYS A O 1
ATOM 860 N N . TYR A 1 106 ? 21.258 5.035 -16.233 1.00 60.78 106 TYR A N 1
ATOM 861 C CA . TYR A 1 106 ? 22.699 5.328 -16.206 1.00 60.78 106 TYR A CA 1
ATOM 862 C C . TYR A 1 106 ? 23.554 4.066 -16.348 1.00 60.78 106 TYR A C 1
ATOM 864 O O . TYR A 1 106 ? 24.554 4.083 -17.059 1.00 60.78 106 TYR A O 1
ATOM 872 N N . TYR A 1 107 ? 23.153 2.968 -15.705 1.00 60.91 107 TYR A N 1
ATOM 873 C CA . TYR A 1 107 ? 23.878 1.701 -15.788 1.00 60.91 107 TYR A CA 1
ATOM 874 C C . TYR A 1 107 ? 23.880 1.128 -17.213 1.00 60.91 107 TYR A C 1
ATOM 876 O O . TYR A 1 107 ? 24.922 0.702 -17.705 1.00 60.91 107 TYR A O 1
ATOM 884 N N . LYS A 1 108 ? 22.733 1.182 -17.904 1.00 57.78 108 LYS A N 1
ATOM 885 C CA . LYS A 1 108 ? 22.597 0.683 -19.281 1.00 57.78 108 LYS A CA 1
ATOM 886 C C . LYS A 1 108 ? 23.438 1.488 -20.285 1.00 57.78 108 LYS A C 1
ATOM 888 O O . LYS A 1 108 ? 24.013 0.893 -21.181 1.00 57.78 108 LYS A O 1
ATOM 893 N N . GLN A 1 109 ? 23.582 2.804 -20.089 1.00 60.22 109 GLN A N 1
ATOM 894 C CA . GLN A 1 109 ? 24.421 3.679 -20.930 1.00 60.22 109 GLN A CA 1
ATOM 895 C C . GLN A 1 109 ? 25.938 3.477 -20.762 1.00 60.22 109 GLN A C 1
ATOM 897 O O . GLN A 1 109 ? 26.702 3.926 -21.607 1.00 60.22 109 GLN A O 1
ATOM 902 N N . LEU A 1 110 ? 26.385 2.865 -19.661 1.00 63.84 110 LEU A N 1
ATOM 903 C CA . LEU A 1 110 ? 27.807 2.633 -19.366 1.00 63.84 110 LEU A CA 1
ATOM 904 C C . LEU A 1 110 ? 28.315 1.264 -19.846 1.00 63.84 110 LEU A C 1
ATOM 906 O O . LEU A 1 110 ? 29.525 1.069 -19.922 1.00 63.84 110 LEU A O 1
ATOM 910 N N . TYR A 1 111 ? 27.409 0.322 -20.123 1.00 52.72 111 TYR A N 1
ATOM 911 C CA . TYR A 1 111 ? 27.723 -1.083 -20.423 1.00 52.72 111 TYR A CA 1
ATOM 912 C C . TYR A 1 111 ? 27.117 -1.599 -21.747 1.00 52.72 111 TYR A C 1
ATOM 914 O O . TYR A 1 111 ? 27.257 -2.786 -22.045 1.00 52.72 111 TYR A O 1
ATOM 922 N N . GLN A 1 112 ? 26.468 -0.733 -22.535 1.00 50.88 112 GLN A N 1
ATOM 923 C CA . GLN A 1 112 ? 26.095 -0.959 -23.942 1.00 50.88 112 GLN A CA 1
ATOM 924 C C . GLN A 1 112 ? 26.850 0.020 -24.835 1.00 50.88 112 GLN A C 1
ATOM 926 O O . GLN A 1 112 ? 27.228 -0.400 -25.950 1.00 50.88 112 GLN A O 1
#

Mean predicted aligned error: 7.22 Å

Sequence (112 aa):
MNTYVLIAGILSFLSFLAH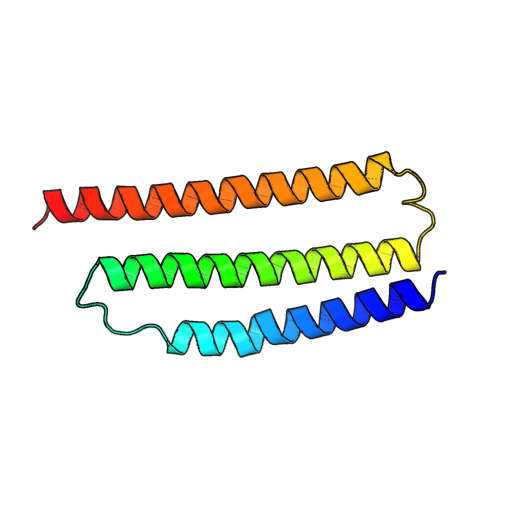AFIGTKETLQTRTDFSDETVEKNWYQSFLAWHLITADLLLSSILLIVIATSNYLENRKTIAFVFALQYLFWTFSCLITLFVTRAQKYYKQLYQ